Prot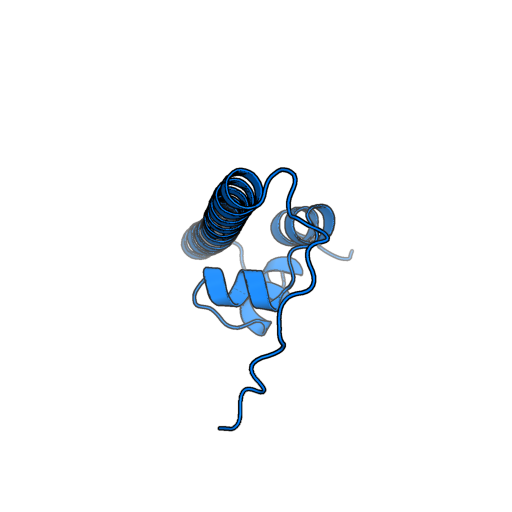ein AF-A0AAW6CAQ3-F1 (afdb_monomer_lite)

Organism: Flavonifractor plautii (NCBI:txid292800)

Structure (mmCIF, N/CA/C/O backbone):
data_AF-A0AAW6CAQ3-F1
#
_entry.id   AF-A0AAW6CAQ3-F1
#
loop_
_atom_site.group_PDB
_atom_site.id
_atom_site.type_symbol
_atom_site.label_atom_id
_atom_site.label_alt_id
_atom_site.label_comp_id
_atom_site.label_asym_id
_atom_site.label_entity_id
_atom_site.label_seq_id
_atom_site.pdbx_PDB_ins_code
_atom_site.Cartn_x
_atom_site.Cartn_y
_atom_site.Cartn_z
_atom_site.occupancy
_atom_site.B_iso_or_equiv
_atom_site.auth_seq_id
_atom_site.auth_comp_id
_atom_site.auth_asym_id
_atom_site.auth_atom_id
_atom_site.pdbx_PDB_model_num
ATOM 1 N N . MET A 1 1 ? 16.540 -20.694 -9.628 1.00 51.12 1 MET A N 1
ATO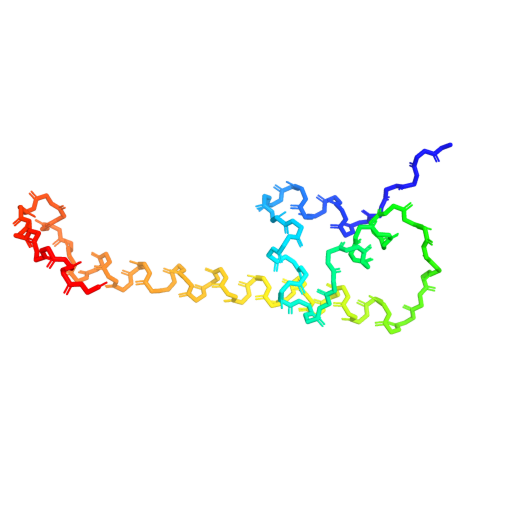M 2 C CA . MET A 1 1 ? 16.464 -19.850 -8.414 1.00 51.12 1 MET A CA 1
ATOM 3 C C . MET A 1 1 ? 15.296 -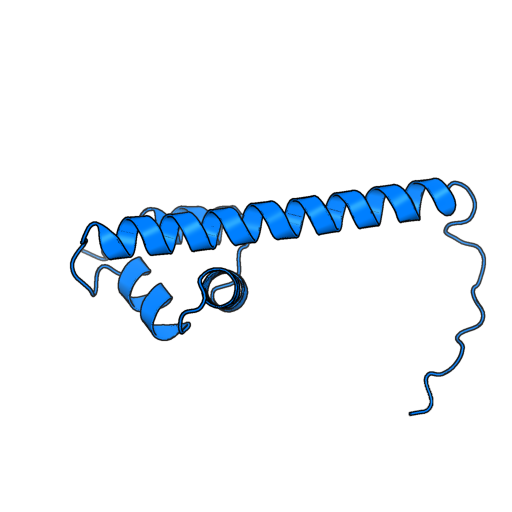18.898 -8.602 1.00 51.12 1 MET A C 1
ATOM 5 O O . MET A 1 1 ? 15.278 -18.219 -9.618 1.00 51.12 1 MET A O 1
ATOM 9 N N . CYS A 1 2 ? 14.306 -18.893 -7.708 1.00 58.62 2 CYS A N 1
ATOM 10 C CA . CYS A 1 2 ? 13.236 -17.892 -7.758 1.00 58.62 2 CYS A CA 1
ATOM 11 C C . CYS A 1 2 ? 13.815 -16.571 -7.238 1.00 58.62 2 CYS A C 1
ATOM 13 O O . CYS A 1 2 ? 14.199 -16.491 -6.071 1.00 58.62 2 CYS A O 1
ATOM 15 N N . ILE A 1 3 ? 13.967 -15.577 -8.112 1.00 75.56 3 ILE A N 1
ATOM 16 C CA . ILE A 1 3 ? 14.444 -14.252 -7.720 1.00 75.56 3 ILE A CA 1
ATOM 17 C C . ILE A 1 3 ? 13.250 -13.527 -7.099 1.00 75.56 3 ILE A C 1
ATOM 19 O O . ILE A 1 3 ? 12.244 -13.286 -7.753 1.00 75.56 3 ILE A O 1
ATOM 23 N N . THR A 1 4 ? 13.339 -13.220 -5.809 1.00 84.25 4 THR A N 1
ATOM 24 C CA . THR A 1 4 ? 12.393 -12.335 -5.120 1.00 84.25 4 THR A CA 1
ATOM 25 C C . THR A 1 4 ? 13.103 -11.023 -4.831 1.00 84.25 4 THR A C 1
ATOM 27 O O . THR A 1 4 ? 14.206 -11.028 -4.281 1.00 84.25 4 THR A O 1
ATOM 30 N N . THR A 1 5 ? 12.499 -9.895 -5.206 1.00 95.31 5 THR A N 1
ATOM 31 C CA . THR A 1 5 ? 13.064 -8.574 -4.903 1.00 95.31 5 THR A CA 1
ATOM 32 C C . THR A 1 5 ? 12.611 -8.060 -3.537 1.00 95.31 5 THR A C 1
ATOM 34 O O . THR A 1 5 ? 11.576 -8.467 -3.007 1.00 95.31 5 THR A O 1
ATOM 37 N N . LYS A 1 6 ? 13.366 -7.109 -2.969 1.00 96.06 6 LYS A N 1
ATOM 38 C CA . LYS A 1 6 ? 13.017 -6.456 -1.692 1.00 96.06 6 LYS A CA 1
ATOM 39 C C . LYS A 1 6 ? 11.633 -5.801 -1.719 1.00 96.06 6 LYS A C 1
ATOM 41 O O . LYS A 1 6 ? 10.972 -5.763 -0.688 1.00 96.06 6 LYS A O 1
ATOM 46 N N . LEU A 1 7 ? 11.193 -5.328 -2.890 1.00 96.81 7 LEU A N 1
ATOM 47 C CA . LEU A 1 7 ? 9.859 -4.760 -3.083 1.00 96.81 7 LEU A CA 1
ATOM 48 C C . LEU A 1 7 ? 8.774 -5.768 -2.692 1.00 96.81 7 LEU A C 1
ATOM 50 O O . LEU A 1 7 ? 7.896 -5.441 -1.900 1.00 96.81 7 LEU A O 1
ATOM 54 N N . ARG A 1 8 ? 8.889 -7.012 -3.177 1.00 97.31 8 ARG A N 1
ATOM 55 C CA . ARG A 1 8 ? 7.947 -8.090 -2.860 1.00 97.31 8 ARG A CA 1
ATOM 56 C C . ARG A 1 8 ? 7.986 -8.461 -1.384 1.00 97.31 8 ARG A C 1
ATOM 58 O O . ARG A 1 8 ? 6.929 -8.645 -0.789 1.00 97.31 8 ARG A O 1
ATOM 65 N N . THR A 1 9 ? 9.184 -8.568 -0.804 1.00 97.00 9 THR A N 1
ATOM 66 C CA . THR A 1 9 ? 9.350 -8.883 0.622 1.00 97.00 9 THR A CA 1
ATOM 67 C C . THR A 1 9 ? 8.624 -7.859 1.489 1.00 97.00 9 THR A C 1
ATOM 69 O O . THR A 1 9 ? 7.750 -8.244 2.257 1.00 97.00 9 THR A O 1
ATOM 72 N N . LEU A 1 10 ? 8.901 -6.565 1.294 1.00 97.56 10 LEU A N 1
ATOM 73 C CA . LEU A 1 10 ? 8.243 -5.487 2.038 1.00 97.56 10 LEU A CA 1
ATOM 74 C C . LEU A 1 10 ? 6.733 -5.468 1.790 1.00 97.56 10 LEU A C 1
ATOM 76 O O . LEU A 1 10 ? 5.950 -5.329 2.725 1.00 97.56 10 LEU A O 1
ATOM 80 N N . ARG A 1 11 ? 6.300 -5.638 0.535 1.00 97.50 11 ARG A N 1
ATOM 81 C CA . ARG A 1 11 ? 4.875 -5.625 0.201 1.00 97.50 11 ARG A CA 1
ATOM 82 C C . ARG A 1 11 ? 4.117 -6.711 0.976 1.00 97.50 11 ARG A C 1
ATOM 84 O O . ARG A 1 11 ? 3.071 -6.432 1.556 1.00 97.50 11 ARG A O 1
ATOM 91 N N . LEU A 1 12 ? 4.640 -7.935 0.994 1.00 97.38 12 LEU A N 1
ATOM 92 C CA . LEU A 1 12 ? 4.004 -9.060 1.679 1.00 97.38 12 LEU A CA 1
ATOM 93 C C . LEU A 1 12 ? 4.083 -8.936 3.205 1.00 97.38 12 LEU A C 1
ATOM 95 O O . LEU A 1 12 ? 3.080 -9.178 3.870 1.00 97.38 12 LEU A O 1
ATOM 99 N N . GLU A 1 13 ? 5.230 -8.526 3.748 1.00 97.94 13 GLU A N 1
ATOM 100 C CA . GLU A 1 13 ? 5.445 -8.363 5.194 1.00 97.94 13 GLU A CA 1
ATOM 101 C C . GLU A 1 13 ? 4.451 -7.375 5.822 1.00 97.94 13 GLU A C 1
ATOM 103 O O . GLU A 1 13 ? 3.904 -7.639 6.889 1.00 97.94 13 GLU A O 1
ATOM 108 N N . TYR A 1 14 ? 4.151 -6.275 5.127 1.00 97.88 14 TYR A N 1
ATOM 109 C CA . TYR A 1 14 ? 3.244 -5.233 5.619 1.00 97.88 14 TYR A CA 1
ATOM 110 C C . TYR A 1 14 ? 1.814 -5.350 5.072 1.00 97.88 14 TYR A C 1
ATOM 112 O O . TYR A 1 14 ? 1.035 -4.395 5.167 1.00 97.88 14 TYR A O 1
ATOM 120 N N . GLY A 1 15 ? 1.455 -6.493 4.476 1.00 97.94 15 GLY A N 1
ATOM 121 C CA . GLY A 1 15 ? 0.103 -6.742 3.967 1.00 97.94 15 GLY A CA 1
ATOM 122 C C . GLY A 1 15 ? -0.349 -5.716 2.924 1.00 97.94 15 GLY A C 1
ATOM 123 O O . GLY A 1 15 ? -1.507 -5.310 2.904 1.00 97.94 15 GLY A O 1
ATOM 124 N N . VAL A 1 16 ? 0.572 -5.222 2.100 1.00 98.19 16 VAL A N 1
ATOM 125 C CA . VAL A 1 16 ? 0.261 -4.317 0.993 1.00 98.19 16 VAL A CA 1
ATOM 126 C C . VAL A 1 16 ? -0.238 -5.160 -0.182 1.00 98.19 16 VAL A C 1
ATOM 128 O O . VAL A 1 16 ? 0.403 -6.127 -0.615 1.00 98.19 16 VAL A O 1
ATOM 131 N N . SER A 1 17 ? -1.417 -4.841 -0.710 1.00 97.75 17 SER A N 1
ATOM 132 C CA . SER A 1 17 ? -1.914 -5.569 -1.881 1.00 97.75 17 SER A CA 1
ATOM 133 C C . SER A 1 17 ? -1.154 -5.143 -3.142 1.00 97.75 17 SER A C 1
ATOM 135 O O . SER A 1 17 ? -0.582 -4.053 -3.205 1.00 97.75 17 SER A O 1
ATOM 137 N N . LEU A 1 18 ? -1.115 -6.008 -4.162 1.00 97.50 18 LEU A N 1
ATOM 138 C CA . LEU A 1 18 ? -0.490 -5.650 -5.440 1.00 97.50 18 LEU A CA 1
ATOM 139 C C . LEU A 1 18 ? -1.181 -4.422 -6.059 1.00 97.50 18 LEU A C 1
ATOM 141 O O . LEU A 1 18 ? -0.496 -3.503 -6.496 1.00 97.50 18 LEU A O 1
ATOM 145 N N . THR A 1 19 ? -2.517 -4.398 -5.999 1.00 97.69 19 THR A N 1
ATOM 146 C CA . THR A 1 19 ? -3.366 -3.295 -6.466 1.00 97.69 19 THR A CA 1
ATOM 147 C C . THR A 1 19 ? -3.091 -2.001 -5.715 1.00 97.69 19 THR A C 1
ATOM 149 O O . THR A 1 19 ? -2.824 -0.991 -6.353 1.00 97.69 19 THR A O 1
ATOM 152 N N . GLU A 1 20 ? -3.052 -2.035 -4.381 1.00 97.81 20 GLU A N 1
ATOM 153 C CA . GLU A 1 20 ? -2.740 -0.857 -3.561 1.00 97.81 20 GLU A CA 1
ATOM 154 C C . GLU A 1 20 ? -1.379 -0.261 -3.949 1.00 97.81 20 GLU A C 1
ATOM 156 O O . GLU A 1 20 ? -1.252 0.949 -4.129 1.00 97.81 20 GLU A O 1
ATOM 161 N N . LEU A 1 21 ? -0.357 -1.104 -4.132 1.00 98.06 21 LEU A N 1
ATOM 162 C CA . LEU A 1 21 ? 0.969 -0.634 -4.526 1.00 98.06 21 LEU A CA 1
ATOM 163 C C . LEU A 1 21 ? 0.977 -0.053 -5.949 1.00 98.06 21 LEU A C 1
ATOM 165 O O . LEU A 1 21 ? 1.602 0.980 -6.187 1.00 98.06 21 LEU A O 1
ATOM 169 N N . ALA A 1 22 ? 0.293 -0.701 -6.891 1.00 97.62 22 ALA A N 1
ATOM 170 C CA . ALA A 1 22 ? 0.227 -0.265 -8.281 1.00 97.62 22 ALA A CA 1
ATOM 171 C C . ALA A 1 22 ? -0.526 1.066 -8.437 1.00 97.62 22 ALA A C 1
ATOM 173 O O . ALA A 1 22 ? -0.026 1.973 -9.103 1.00 97.62 22 ALA A O 1
ATOM 174 N N . GLU A 1 23 ? -1.665 1.218 -7.758 1.00 97.12 23 GLU A N 1
ATOM 175 C CA . GLU A 1 23 ? -2.449 2.456 -7.721 1.00 97.12 23 GLU A CA 1
ATOM 176 C C . GLU A 1 23 ? -1.627 3.618 -7.162 1.00 97.12 23 GLU A C 1
ATOM 178 O O . GLU A 1 23 ? -1.558 4.685 -7.772 1.00 97.12 23 GLU A O 1
ATOM 183 N N . ARG A 1 24 ? -0.935 3.408 -6.034 1.00 96.12 24 ARG A N 1
ATOM 184 C CA . ARG A 1 24 ? -0.081 4.441 -5.424 1.00 96.12 24 ARG A CA 1
ATOM 185 C C . ARG A 1 24 ? 1.156 4.761 -6.258 1.00 96.12 24 ARG A C 1
ATOM 187 O O . ARG A 1 24 ? 1.656 5.878 -6.184 1.00 96.12 24 ARG A O 1
ATOM 194 N N . GLY A 1 25 ? 1.639 3.801 -7.042 1.00 92.94 25 GLY A N 1
ATOM 195 C CA . GLY A 1 25 ? 2.738 3.987 -7.986 1.00 92.94 25 GLY A CA 1
ATOM 196 C C . GLY A 1 25 ? 2.328 4.566 -9.341 1.00 92.94 25 GLY A C 1
ATOM 197 O O . GLY A 1 25 ? 3.212 4.852 -10.144 1.00 92.94 25 GLY A O 1
ATOM 198 N N . GLY A 1 26 ? 1.029 4.711 -9.627 1.00 95.62 26 GLY A N 1
ATOM 199 C CA . GLY A 1 26 ? 0.540 5.147 -10.939 1.00 95.62 26 GLY A CA 1
ATOM 200 C C . GLY A 1 26 ? 0.899 4.181 -12.074 1.00 95.62 26 GLY A C 1
ATOM 201 O O . GLY A 1 26 ? 1.151 4.611 -13.199 1.00 95.62 26 GLY A O 1
ATOM 202 N N . VAL A 1 27 ? 0.973 2.879 -11.786 1.00 95.50 27 VAL A N 1
ATOM 203 C CA . VAL A 1 27 ? 1.386 1.842 -12.743 1.00 95.50 27 VAL A CA 1
ATOM 204 C C . VAL A 1 27 ? 0.438 0.652 -12.748 1.00 95.50 27 VAL A C 1
ATOM 206 O O . VAL A 1 27 ? -0.437 0.521 -11.901 1.00 95.50 27 VAL A O 1
ATOM 209 N N . SER A 1 28 ? 0.616 -0.255 -13.708 1.00 97.38 28 SER A N 1
ATOM 210 C CA . SER A 1 28 ? -0.161 -1.489 -13.756 1.00 97.38 28 SER A CA 1
ATOM 211 C C . SER A 1 28 ? 0.328 -2.527 -12.739 1.00 97.38 28 SER A C 1
ATOM 213 O O . SER A 1 28 ? 1.528 -2.674 -12.486 1.00 97.38 28 SER A O 1
ATOM 215 N N . ASN A 1 29 ? -0.607 -3.343 -12.245 1.00 97.44 29 ASN A N 1
ATOM 216 C CA . ASN A 1 29 ? -0.314 -4.530 -11.432 1.00 97.44 29 ASN A CA 1
ATOM 217 C C . ASN A 1 29 ? 0.715 -5.458 -12.092 1.00 97.44 29 ASN A C 1
ATOM 219 O O . ASN A 1 29 ? 1.595 -6.001 -11.425 1.00 97.44 29 ASN A O 1
ATOM 223 N N . GLN A 1 30 ? 0.635 -5.616 -13.416 1.00 97.12 30 GLN A N 1
ATOM 224 C CA . GLN A 1 30 ? 1.564 -6.449 -14.177 1.00 97.12 30 GLN A CA 1
ATOM 225 C C . GLN A 1 30 ? 3.001 -5.914 -14.109 1.00 97.12 30 GLN A C 1
ATOM 227 O O . GLN A 1 30 ? 3.933 -6.706 -13.969 1.00 97.12 30 GLN A O 1
ATOM 232 N N . LEU A 1 31 ? 3.200 -4.590 -14.179 1.00 96.38 31 LEU A N 1
ATOM 233 C CA . LEU A 1 31 ? 4.533 -3.998 -14.066 1.00 96.38 31 LEU A CA 1
ATOM 234 C C . LEU A 1 31 ? 5.117 -4.215 -12.665 1.00 96.38 31 LEU A C 1
ATOM 236 O O . LEU A 1 31 ? 6.260 -4.661 -12.566 1.00 96.38 31 LEU A O 1
ATOM 240 N N . ILE A 1 32 ? 4.336 -3.976 -11.602 1.00 97.06 32 ILE A N 1
ATOM 241 C CA . ILE A 1 32 ? 4.761 -4.276 -10.224 1.00 97.06 32 ILE A CA 1
ATOM 242 C C . ILE A 1 32 ? 5.132 -5.756 -10.094 1.00 97.06 32 ILE A C 1
ATOM 244 O O . ILE A 1 32 ? 6.229 -6.066 -9.640 1.00 97.06 32 ILE A O 1
ATOM 248 N N . SER A 1 33 ? 4.278 -6.672 -10.562 1.00 96.62 33 SER A N 1
ATOM 249 C CA . SER A 1 33 ? 4.544 -8.114 -10.483 1.00 96.62 33 SER A CA 1
ATOM 250 C C . SER A 1 33 ? 5.853 -8.500 -11.174 1.00 96.62 33 SER A C 1
ATOM 252 O O . SER A 1 33 ? 6.642 -9.258 -10.619 1.00 96.62 33 SER A O 1
ATOM 254 N N . ARG A 1 34 ? 6.125 -7.962 -12.367 1.00 96.19 34 ARG A N 1
ATOM 255 C CA . ARG A 1 34 ? 7.381 -8.234 -13.078 1.00 96.19 34 ARG A CA 1
ATOM 256 C C . ARG A 1 34 ? 8.598 -7.655 -12.354 1.00 96.19 34 ARG A C 1
ATOM 258 O O . ARG A 1 34 ? 9.646 -8.290 -12.333 1.00 96.19 34 ARG A O 1
ATOM 265 N N . MET A 1 35 ? 8.475 -6.474 -11.742 1.00 96.00 35 MET A N 1
ATOM 266 C CA . MET A 1 35 ? 9.536 -5.909 -10.894 1.00 96.00 35 MET A CA 1
ATOM 267 C C . MET A 1 35 ? 9.775 -6.750 -9.634 1.00 96.00 35 MET A C 1
ATOM 269 O O . MET A 1 35 ? 10.914 -6.907 -9.203 1.00 96.00 35 MET A O 1
ATOM 273 N N . GLU A 1 36 ? 8.725 -7.324 -9.053 1.00 96.38 36 GLU A N 1
ATOM 274 C CA . GLU A 1 36 ? 8.809 -8.193 -7.876 1.00 96.38 36 GLU A CA 1
ATOM 275 C C . GLU A 1 36 ? 9.517 -9.526 -8.133 1.00 96.38 36 GLU A C 1
ATOM 277 O O . GLU A 1 36 ? 10.220 -10.026 -7.252 1.00 96.38 36 GLU A O 1
ATOM 282 N N . LEU A 1 37 ? 9.331 -10.077 -9.333 1.00 95.25 37 LEU A N 1
ATOM 283 C CA . LEU A 1 37 ? 9.902 -11.353 -9.776 1.00 95.25 37 LEU A CA 1
ATOM 284 C C . LEU A 1 37 ? 11.292 -11.205 -10.419 1.00 95.25 37 LEU A C 1
ATOM 286 O O . LEU A 1 37 ? 11.941 -12.198 -10.733 1.00 95.25 37 LEU A O 1
ATOM 290 N N . GLY A 1 38 ? 11.766 -9.971 -10.621 1.00 93.38 38 GLY A N 1
ATOM 291 C CA . GLY A 1 38 ? 13.019 -9.712 -11.336 1.00 93.38 38 GLY A CA 1
ATOM 292 C C . GLY A 1 38 ? 12.930 -9.929 -12.854 1.00 93.38 38 GLY A C 1
ATOM 293 O O . GLY A 1 38 ? 13.958 -9.943 -13.525 1.00 93.38 38 GLY A O 1
ATOM 294 N N . ASP A 1 39 ? 11.717 -10.027 -13.411 1.00 94.75 39 ASP A N 1
ATOM 295 C CA . ASP A 1 39 ? 11.435 -10.247 -14.843 1.00 94.75 39 ASP A CA 1
ATOM 296 C C . ASP A 1 39 ? 11.645 -8.993 -15.711 1.00 94.75 39 ASP A C 1
ATOM 298 O O . ASP A 1 39 ? 11.353 -8.964 -16.916 1.00 94.75 39 ASP A O 1
ATOM 302 N N . VAL A 1 40 ? 12.084 -7.901 -15.089 1.00 93.50 40 VAL A N 1
ATOM 303 C CA . VAL A 1 40 ? 12.505 -6.674 -15.756 1.00 93.50 40 VAL A CA 1
ATOM 304 C C . VAL A 1 40 ? 13.836 -6.203 -15.173 1.00 93.50 40 VAL A C 1
ATOM 306 O O . VAL A 1 40 ? 14.048 -6.326 -13.967 1.00 93.50 40 VAL A O 1
ATOM 309 N N . PRO A 1 41 ? 14.717 -5.591 -15.988 1.00 93.56 41 PRO A N 1
ATO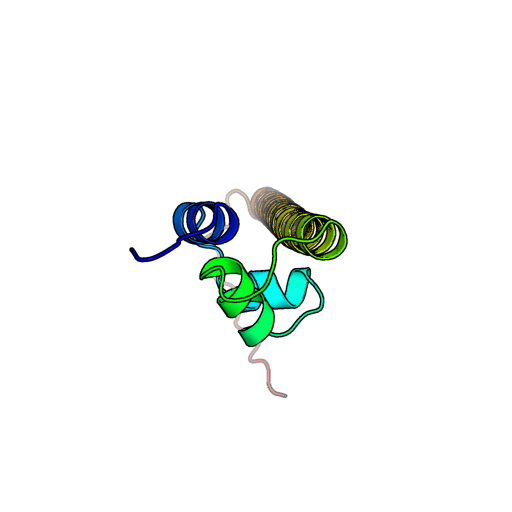M 310 C CA . PRO A 1 41 ? 15.993 -5.085 -15.500 1.00 93.56 41 PRO A CA 1
ATOM 311 C C . PRO A 1 41 ? 15.805 -4.058 -14.391 1.00 93.56 41 PRO A C 1
ATOM 313 O O . PRO A 1 41 ? 14.916 -3.202 -14.486 1.00 93.56 41 PRO A O 1
ATOM 316 N N . ARG A 1 42 ? 16.688 -4.108 -13.395 1.00 95.00 42 ARG A N 1
ATOM 317 C CA . ARG A 1 42 ? 16.843 -3.058 -12.393 1.00 95.00 42 ARG A CA 1
ATOM 318 C C . ARG A 1 42 ? 17.429 -1.815 -13.063 1.00 95.00 42 ARG A C 1
ATOM 320 O O . ARG A 1 42 ? 18.551 -1.847 -13.556 1.00 95.00 42 ARG A O 1
ATOM 327 N N . THR A 1 43 ? 16.670 -0.727 -13.068 1.00 97.25 43 THR A N 1
ATOM 328 C CA . THR A 1 43 ? 17.079 0.578 -13.607 1.00 97.25 43 THR A CA 1
ATOM 329 C C . THR A 1 43 ? 16.766 1.656 -12.582 1.00 97.25 43 THR A C 1
ATOM 331 O O . THR A 1 43 ? 15.788 1.516 -11.849 1.00 97.25 43 THR A O 1
ATOM 334 N N . GLU A 1 44 ? 17.519 2.754 -12.574 1.00 97.69 44 GLU A N 1
ATOM 335 C CA . GLU A 1 44 ? 17.295 3.887 -11.661 1.00 97.69 44 GLU A CA 1
ATOM 336 C C . GLU A 1 44 ? 15.836 4.366 -11.671 1.00 97.69 44 GLU A C 1
ATOM 338 O O . GLU A 1 44 ? 15.204 4.456 -10.624 1.00 97.69 44 GLU A O 1
ATOM 343 N N . HIS A 1 45 ? 15.248 4.528 -12.858 1.00 96.31 45 HIS A N 1
ATOM 344 C CA . HIS A 1 45 ? 13.843 4.914 -13.001 1.00 96.31 45 HIS A CA 1
ATOM 345 C C . HIS A 1 45 ? 12.859 3.970 -12.277 1.00 96.31 45 HIS A C 1
ATOM 347 O O . HIS A 1 45 ? 11.889 4.428 -11.683 1.00 96.31 45 HIS A O 1
ATOM 353 N N . LYS A 1 46 ? 13.111 2.654 -12.278 1.00 96.06 46 LYS A N 1
ATOM 354 C CA . LYS A 1 46 ? 12.234 1.665 -11.622 1.00 96.06 46 LYS A CA 1
ATOM 355 C C . LYS A 1 46 ? 12.430 1.633 -10.113 1.00 96.06 46 LYS A C 1
ATOM 357 O O . LYS A 1 46 ? 11.470 1.387 -9.396 1.00 96.06 46 LYS A O 1
ATOM 362 N N . GLU A 1 47 ? 13.647 1.888 -9.642 1.00 97.69 47 GLU A N 1
ATOM 363 C CA . GLU A 1 47 ? 13.918 2.069 -8.213 1.00 97.69 47 GLU A CA 1
ATOM 364 C C . GLU A 1 47 ? 13.180 3.302 -7.683 1.00 97.69 47 GLU A C 1
ATOM 366 O O . GLU A 1 47 ? 12.482 3.207 -6.677 1.00 97.69 47 GLU A O 1
ATOM 371 N N . VAL A 1 48 ? 13.236 4.425 -8.410 1.00 97.75 48 VAL A N 1
ATOM 372 C CA . VAL A 1 48 ? 12.464 5.636 -8.082 1.00 97.75 48 VAL A CA 1
ATOM 373 C C . VAL A 1 48 ? 10.963 5.348 -8.087 1.00 97.75 48 VAL A C 1
ATOM 375 O O . VAL A 1 48 ? 10.264 5.734 -7.155 1.00 97.75 48 VAL A O 1
ATOM 378 N N . LEU A 1 49 ? 10.468 4.626 -9.094 1.00 97.12 49 LEU A N 1
ATOM 379 C CA . LEU A 1 49 ? 9.055 4.263 -9.199 1.00 97.12 49 LEU A CA 1
ATOM 380 C C . LEU A 1 49 ? 8.595 3.375 -8.035 1.00 97.12 49 LEU A C 1
ATOM 382 O O . LEU A 1 49 ? 7.573 3.654 -7.411 1.00 97.12 49 LEU A O 1
ATOM 386 N N . ALA A 1 50 ? 9.356 2.329 -7.708 1.00 97.19 50 ALA A N 1
ATOM 387 C CA . ALA A 1 50 ? 9.056 1.439 -6.589 1.00 97.19 50 ALA A CA 1
ATOM 388 C C . ALA A 1 50 ? 9.100 2.181 -5.240 1.00 97.19 50 ALA A C 1
ATOM 390 O O . ALA A 1 50 ? 8.226 1.979 -4.394 1.00 97.19 50 ALA A O 1
ATOM 391 N N . ALA A 1 51 ? 10.082 3.070 -5.054 1.00 97.88 51 ALA A N 1
ATOM 392 C CA . ALA A 1 51 ? 10.199 3.903 -3.862 1.00 97.88 51 ALA A CA 1
ATOM 393 C C . ALA A 1 51 ? 9.027 4.887 -3.727 1.00 97.88 51 ALA A C 1
ATOM 395 O O . ALA A 1 51 ? 8.465 5.023 -2.638 1.00 97.88 51 ALA A O 1
ATOM 396 N N . ALA A 1 52 ? 8.625 5.539 -4.821 1.00 97.81 52 ALA A N 1
ATOM 397 C CA . ALA A 1 52 ? 7.473 6.436 -4.850 1.00 97.81 52 ALA A CA 1
ATOM 398 C C . ALA A 1 52 ? 6.170 5.690 -4.524 1.00 97.81 52 ALA A C 1
ATOM 400 O O . ALA A 1 52 ? 5.399 6.155 -3.687 1.00 97.81 52 ALA A O 1
ATOM 401 N N . ALA A 1 53 ? 5.968 4.500 -5.102 1.00 97.88 53 ALA A N 1
ATOM 402 C CA . ALA A 1 53 ? 4.804 3.661 -4.831 1.00 97.88 53 ALA A CA 1
ATOM 403 C C . ALA A 1 53 ? 4.698 3.289 -3.342 1.00 97.88 53 ALA A C 1
ATOM 405 O O . ALA A 1 53 ? 3.667 3.536 -2.714 1.00 97.88 53 ALA A O 1
ATOM 406 N N . LEU A 1 54 ? 5.778 2.770 -2.742 1.00 98.25 54 LEU A N 1
ATOM 407 C CA . LEU A 1 54 ? 5.815 2.446 -1.308 1.00 98.25 54 LEU A CA 1
ATOM 408 C C . LEU A 1 54 ? 5.609 3.685 -0.428 1.00 98.25 54 LEU A C 1
ATOM 410 O O . LEU A 1 54 ? 4.861 3.632 0.546 1.00 98.25 54 LEU A O 1
ATOM 414 N N . SER A 1 55 ? 6.230 4.811 -0.782 1.00 98.25 55 SER A N 1
ATOM 415 C CA . SER A 1 55 ? 6.060 6.072 -0.048 1.00 98.25 55 SER A CA 1
ATOM 416 C C . SER A 1 55 ? 4.607 6.554 -0.094 1.00 98.25 55 SER A C 1
ATOM 418 O O . SER A 1 55 ? 4.070 6.988 0.925 1.00 98.25 55 SER A O 1
ATOM 420 N N . GLY A 1 56 ? 3.943 6.412 -1.245 1.00 98.19 56 GLY A N 1
ATOM 421 C CA . GLY A 1 56 ? 2.525 6.715 -1.419 1.00 98.19 56 GLY A CA 1
ATOM 422 C C . GLY A 1 56 ? 1.615 5.817 -0.579 1.00 98.19 56 GLY A C 1
ATOM 423 O O . GLY A 1 56 ? 0.679 6.316 0.046 1.00 98.19 56 GLY A O 1
ATOM 424 N N . VAL A 1 57 ? 1.911 4.515 -0.498 1.00 98.38 57 VAL A N 1
ATOM 425 C CA . VAL A 1 57 ? 1.206 3.579 0.397 1.00 98.38 57 VAL A CA 1
ATOM 426 C C . VAL A 1 57 ? 1.348 4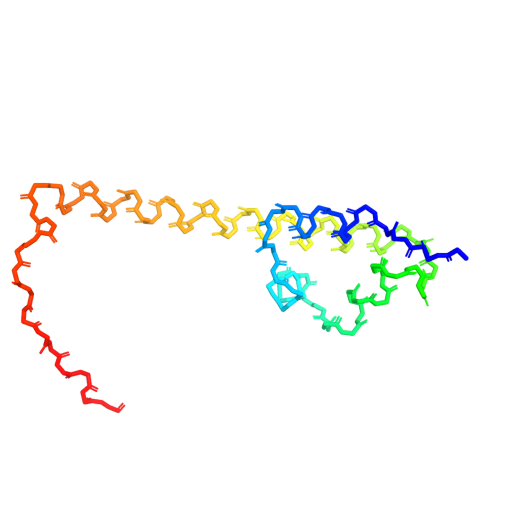.008 1.858 1.00 98.38 57 VAL A C 1
ATOM 428 O O . VAL A 1 57 ? 0.351 4.116 2.573 1.00 98.38 57 VAL A O 1
ATOM 431 N N . ILE A 1 58 ? 2.571 4.309 2.305 1.00 98.31 58 ILE A N 1
ATOM 432 C CA . ILE A 1 58 ? 2.837 4.739 3.686 1.00 98.31 58 ILE A CA 1
ATOM 433 C C . ILE A 1 58 ? 2.074 6.027 4.011 1.00 98.31 58 ILE A C 1
ATOM 435 O O . ILE A 1 58 ? 1.428 6.110 5.056 1.00 98.31 58 ILE A O 1
ATOM 439 N N . ALA A 1 59 ? 2.122 7.022 3.123 1.00 98.19 59 ALA A N 1
ATOM 440 C CA . ALA A 1 59 ? 1.422 8.289 3.313 1.00 98.19 59 ALA A CA 1
ATOM 441 C C . ALA A 1 59 ? -0.100 8.097 3.400 1.00 98.19 59 ALA A C 1
ATOM 443 O O . ALA A 1 59 ? -0.738 8.642 4.298 1.00 98.19 59 ALA A O 1
ATOM 444 N N . ALA A 1 60 ? -0.674 7.274 2.518 1.00 97.44 60 ALA A N 1
ATOM 445 C CA . ALA A 1 60 ? -2.103 6.983 2.523 1.00 97.44 60 ALA A CA 1
ATOM 446 C C . ALA A 1 60 ? -2.556 6.271 3.804 1.00 97.44 60 ALA A C 1
ATOM 448 O O . ALA A 1 60 ? -3.578 6.631 4.385 1.00 97.44 60 ALA A O 1
ATOM 449 N N . ARG A 1 61 ? -1.777 5.292 4.277 1.00 97.62 61 ARG A N 1
ATOM 450 C CA . ARG A 1 61 ? -2.074 4.574 5.522 1.00 97.62 61 ARG A CA 1
ATOM 451 C C . ARG A 1 61 ? -1.982 5.489 6.740 1.00 97.62 61 ARG A C 1
ATOM 453 O O . ARG A 1 61 ? -2.861 5.430 7.592 1.00 97.62 61 ARG A O 1
ATOM 460 N N . ARG A 1 62 ? -0.980 6.373 6.797 1.00 98.38 62 ARG A N 1
ATOM 461 C CA . ARG A 1 62 ? -0.885 7.406 7.845 1.00 98.38 62 ARG A CA 1
ATOM 462 C C . ARG A 1 62 ? -2.114 8.310 7.845 1.00 98.38 62 ARG A C 1
ATOM 464 O O . ARG A 1 62 ? -2.772 8.406 8.868 1.00 98.38 62 ARG A O 1
ATOM 471 N N . ALA A 1 63 ? -2.500 8.850 6.690 1.00 98.00 63 ALA A N 1
ATOM 472 C CA . ALA A 1 63 ? -3.685 9.700 6.585 1.00 98.00 63 ALA A CA 1
ATOM 473 C C . ALA A 1 63 ? -4.981 8.979 7.010 1.00 98.00 63 ALA A C 1
ATOM 475 O O . ALA A 1 63 ? -5.840 9.577 7.658 1.00 98.00 63 ALA A O 1
ATOM 476 N N . SER A 1 64 ? -5.123 7.690 6.678 1.00 97.75 64 SER A N 1
ATOM 477 C CA . SER A 1 64 ? -6.258 6.876 7.127 1.00 97.75 64 SER A CA 1
ATOM 478 C C . SER A 1 64 ? -6.270 6.686 8.645 1.00 97.75 64 SER A C 1
ATOM 480 O O . SER A 1 64 ? -7.341 6.732 9.246 1.00 97.75 64 SER A O 1
ATOM 482 N N . LEU A 1 65 ? -5.106 6.465 9.262 1.00 98.38 65 LEU A N 1
ATOM 483 C CA . LEU A 1 65 ? -4.982 6.341 10.715 1.00 98.38 65 LEU A CA 1
ATOM 484 C C . LEU A 1 65 ? -5.257 7.673 11.415 1.00 98.38 65 LEU A C 1
ATOM 486 O O . LEU A 1 65 ? -5.989 7.680 12.396 1.00 98.38 65 LEU A O 1
ATOM 490 N N . ASP A 1 66 ? -4.768 8.788 10.874 1.00 98.31 66 ASP A N 1
ATOM 491 C CA . ASP A 1 66 ? -5.048 10.128 11.399 1.00 98.31 66 ASP A CA 1
ATOM 492 C C . ASP A 1 66 ? -6.557 10.439 11.342 1.00 98.31 66 ASP A C 1
ATOM 494 O O . ASP A 1 66 ? -7.134 11.010 12.270 1.00 98.31 66 ASP A O 1
ATOM 498 N N . GLY A 1 67 ? -7.223 10.047 10.248 1.00 98.06 67 GLY A N 1
ATOM 499 C CA . GLY A 1 67 ? -8.674 10.166 10.100 1.00 98.06 67 GLY A CA 1
ATOM 500 C C . GLY A 1 67 ? -9.436 9.292 11.097 1.00 98.06 67 GLY A C 1
ATOM 501 O O . GLY A 1 67 ? -10.365 9.769 11.750 1.00 98.06 67 GLY A O 1
ATOM 502 N N . LEU A 1 68 ? -9.013 8.036 11.256 1.00 97.75 68 LEU A N 1
ATOM 503 C CA . LEU A 1 68 ? -9.579 7.118 12.241 1.00 97.75 68 LEU A CA 1
ATOM 504 C C . LEU A 1 68 ? -9.411 7.652 13.665 1.00 97.75 68 LEU A C 1
ATOM 506 O O . LEU A 1 68 ? -10.373 7.644 14.426 1.00 97.75 68 LEU A O 1
ATOM 510 N N . GLU A 1 69 ? -8.222 8.139 14.021 1.00 98.19 69 GLU A N 1
ATOM 511 C CA . GLU A 1 69 ? -7.952 8.710 15.337 1.00 98.19 69 GLU A CA 1
ATOM 512 C C . GLU A 1 69 ? -8.865 9.905 15.602 1.00 98.19 69 GLU A C 1
ATOM 514 O O . GLU A 1 69 ? -9.525 9.943 16.638 1.00 98.19 69 GLU A O 1
ATOM 519 N N . ARG A 1 70 ? -8.983 10.841 14.652 1.00 97.56 70 ARG A N 1
ATOM 520 C CA . ARG A 1 70 ? -9.879 11.997 14.788 1.00 97.56 70 ARG A CA 1
ATOM 521 C C . ARG A 1 70 ? -11.328 11.571 15.028 1.00 97.56 70 ARG A C 1
ATOM 523 O O . ARG A 1 70 ? -11.968 12.092 15.941 1.00 97.56 70 ARG A O 1
ATOM 530 N N . ASN A 1 71 ? -11.823 10.617 14.242 1.00 95.94 71 ASN A N 1
ATOM 531 C CA . ASN A 1 71 ? -13.185 10.105 14.377 1.00 95.94 71 ASN A CA 1
ATOM 532 C C . ASN A 1 71 ? -13.377 9.396 15.722 1.00 95.94 71 ASN A C 1
ATOM 534 O O . ASN A 1 71 ? -14.351 9.651 16.423 1.00 95.94 71 ASN A O 1
ATOM 538 N N . TYR A 1 72 ? -12.414 8.569 16.133 1.00 96.31 72 TYR A N 1
ATOM 539 C CA . TYR A 1 72 ? -12.441 7.901 17.429 1.00 96.31 72 TYR A CA 1
ATOM 540 C C . TYR A 1 72 ? -12.460 8.896 18.593 1.00 96.31 72 TYR A C 1
ATOM 542 O O . TYR A 1 72 ? -13.239 8.711 19.524 1.00 96.31 72 TYR A O 1
ATOM 550 N N . GLN A 1 73 ? -11.650 9.961 18.550 1.00 96.94 73 GLN A N 1
ATOM 551 C CA . GLN A 1 73 ? -11.667 10.986 19.597 1.00 96.94 73 GLN A CA 1
ATOM 552 C C . GLN A 1 73 ? -13.028 11.688 19.676 1.00 96.94 73 GLN A C 1
ATOM 554 O O . GLN A 1 73 ? -13.517 11.925 20.779 1.00 96.94 73 GLN A O 1
ATOM 559 N N . ALA A 1 74 ? -13.658 11.975 18.533 1.00 94.38 74 ALA A N 1
ATOM 560 C CA . ALA A 1 74 ? -14.988 12.582 18.487 1.00 94.38 74 ALA A CA 1
ATOM 561 C C . ALA A 1 74 ? -16.089 11.647 19.021 1.00 94.38 74 ALA A C 1
ATOM 563 O O . ALA A 1 74 ? -17.011 12.106 19.686 1.00 94.38 74 ALA A O 1
ATOM 564 N N . SER A 1 75 ? -15.974 10.341 18.773 1.00 93.50 75 SER A N 1
ATOM 565 C CA . SER A 1 75 ? -16.949 9.323 19.195 1.00 93.50 75 SER A CA 1
ATOM 566 C C . SER A 1 75 ? -16.590 8.634 20.519 1.00 93.50 75 SER A C 1
ATOM 568 O O . SER A 1 75 ? -17.211 7.635 20.904 1.00 93.50 75 SER A O 1
ATOM 570 N N . LYS A 1 76 ? -15.566 9.116 21.232 1.00 94.25 76 LYS A N 1
ATOM 571 C CA . LYS A 1 76 ? -15.059 8.472 22.446 1.00 94.25 76 LYS A CA 1
ATOM 572 C C . LYS A 1 76 ? -16.140 8.437 23.530 1.00 94.25 76 LYS A C 1
ATOM 574 O O . LYS A 1 76 ? -16.711 9.458 23.892 1.00 94.25 76 LYS A O 1
ATOM 579 N N . GLY A 1 77 ? -16.402 7.245 24.072 1.00 93.88 77 GLY A N 1
ATOM 580 C CA . GLY A 1 77 ? -17.475 7.014 25.052 1.00 93.88 77 GLY A CA 1
ATOM 581 C C . GLY A 1 77 ? -18.873 6.858 24.440 1.00 93.88 77 GLY A C 1
ATOM 582 O O . GLY A 1 77 ? -19.820 6.589 25.169 1.00 93.88 77 GLY A O 1
ATOM 583 N N . GLN A 1 78 ? -18.993 6.978 23.116 1.00 94.06 78 GLN A N 1
ATOM 584 C CA . GLN A 1 78 ? -20.252 6.911 22.369 1.00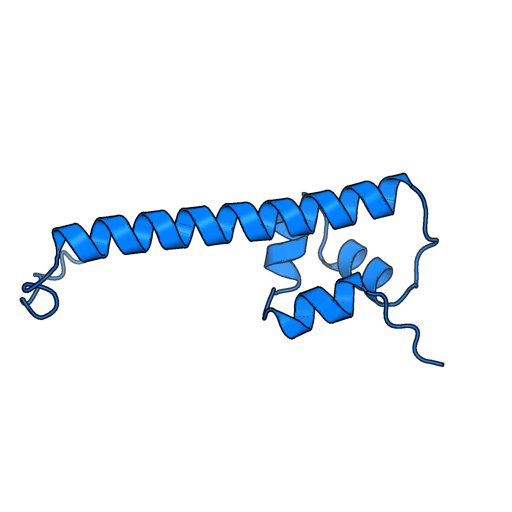 94.06 78 GLN A CA 1
ATOM 585 C C . GLN A 1 78 ? -20.226 5.869 21.237 1.00 94.06 78 GLN A C 1
ATOM 587 O O . GLN A 1 78 ? -21.168 5.782 20.461 1.00 94.06 78 GLN A O 1
ATOM 592 N N . LEU A 1 79 ? -19.180 5.038 21.159 1.00 92.19 79 LEU A N 1
ATOM 593 C CA . LEU A 1 79 ? -18.974 4.068 20.070 1.00 92.19 79 LEU A CA 1
ATOM 594 C C . LEU A 1 79 ? -20.100 3.036 19.897 1.00 92.19 79 LEU A C 1
ATOM 596 O O . LEU A 1 79 ? -20.205 2.438 18.835 1.00 92.19 79 LEU A O 1
ATOM 600 N N . LEU A 1 80 ? -20.889 2.788 20.945 1.00 93.06 80 LEU A N 1
ATOM 601 C CA . LEU A 1 80 ? -21.966 1.791 20.953 1.00 93.06 80 LEU A CA 1
ATOM 602 C C . LEU A 1 80 ? -23.362 2.428 20.933 1.00 93.06 80 LEU A C 1
ATOM 604 O O . LEU A 1 80 ? -24.348 1.726 21.147 1.00 93.06 80 LEU A O 1
ATOM 608 N N . ILE A 1 81 ? -23.457 3.748 20.734 1.00 91.69 81 ILE A N 1
ATOM 609 C CA . ILE A 1 81 ? -24.754 4.401 20.553 1.00 91.69 81 ILE A CA 1
ATOM 610 C C . ILE A 1 81 ? -25.320 3.931 19.205 1.00 91.69 81 ILE A C 1
ATOM 612 O O . ILE A 1 81 ? -24.628 4.075 18.196 1.00 91.69 81 ILE A O 1
ATOM 616 N N . PRO A 1 82 ? -26.544 3.369 19.168 1.00 86.44 82 PRO A N 1
ATOM 617 C CA . PRO A 1 82 ? -27.189 3.001 17.915 1.00 86.44 82 PRO A CA 1
ATOM 618 C C . PRO A 1 82 ? -27.282 4.222 17.000 1.00 86.44 82 PRO A C 1
ATOM 620 O O . PRO A 1 82 ? -27.786 5.268 17.409 1.00 86.44 82 PRO A O 1
ATOM 623 N N . MET A 1 83 ? -26.775 4.093 15.781 1.00 79.38 83 MET A N 1
ATOM 624 C CA . MET A 1 83 ? -26.966 5.087 14.733 1.00 79.38 83 MET A CA 1
ATOM 625 C C . MET A 1 83 ? -28.160 4.636 13.897 1.00 79.38 83 MET A C 1
ATOM 627 O O . MET A 1 83 ? -28.257 3.454 13.574 1.00 79.38 83 MET A O 1
ATOM 631 N N . GLU A 1 84 ? -29.087 5.544 13.591 1.00 78.12 84 GLU A N 1
ATOM 632 C CA . GLU A 1 84 ? -30.108 5.254 12.585 1.00 78.12 84 GLU A CA 1
ATOM 633 C C . GLU A 1 84 ? -29.381 5.060 11.249 1.00 78.12 84 GLU A C 1
ATOM 635 O O . GLU A 1 84 ? -28.672 5.963 10.792 1.00 78.12 84 GLU A O 1
ATOM 640 N N . ASP A 1 85 ? -29.503 3.867 10.661 1.00 65.75 85 ASP A N 1
ATOM 641 C CA . ASP A 1 85 ? -29.073 3.621 9.290 1.00 65.75 85 ASP A CA 1
ATOM 642 C C . ASP A 1 85 ? -29.939 4.519 8.401 1.00 65.75 85 ASP A C 1
ATOM 644 O O . ASP A 1 85 ? -31.099 4.220 8.126 1.00 65.75 85 ASP A O 1
ATOM 648 N N . ASN A 1 86 ? -29.401 5.662 7.978 1.00 57.12 86 ASN A N 1
ATOM 649 C CA . ASN A 1 86 ? -29.961 6.340 6.820 1.00 57.12 86 ASN A CA 1
ATOM 650 C C . ASN A 1 86 ? -29.620 5.451 5.629 1.00 57.12 86 ASN A C 1
ATOM 652 O O . ASN A 1 86 ? -28.512 5.538 5.098 1.00 57.12 86 ASN A O 1
ATOM 656 N N . ASP A 1 87 ? -30.557 4.570 5.276 1.00 53.72 87 ASP A N 1
ATOM 657 C CA . ASP A 1 87 ? -30.560 3.813 4.033 1.00 53.72 87 ASP A CA 1
ATOM 658 C C . ASP A 1 87 ? -30.081 4.739 2.910 1.00 53.72 87 ASP A C 1
ATOM 660 O O . ASP A 1 87 ? -30.741 5.717 2.547 1.00 53.72 87 ASP A O 1
ATOM 664 N N . HIS A 1 88 ? -28.885 4.474 2.386 1.00 54.06 88 HIS A N 1
ATOM 665 C CA . HIS A 1 88 ? -28.422 5.104 1.162 1.00 54.06 88 HIS A CA 1
ATOM 666 C C . HIS A 1 88 ? -29.247 4.519 0.006 1.00 54.06 88 HIS A C 1
ATOM 668 O O . HIS A 1 88 ? -28.789 3.637 -0.714 1.00 54.06 88 HIS A O 1
ATOM 674 N N . GLU A 1 89 ? -30.479 5.002 -0.164 1.00 53.28 89 GLU A N 1
ATOM 675 C CA . GLU A 1 89 ? -31.139 5.005 -1.465 1.00 53.28 89 GLU A CA 1
ATOM 676 C C . GLU A 1 89 ? -30.383 5.989 -2.361 1.00 53.28 89 GLU A C 1
ATOM 678 O O . GLU A 1 89 ? -30.581 7.193 -2.222 1.00 53.28 89 GLU A O 1
ATOM 683 N N . LEU A 1 90 ? -29.513 5.482 -3.243 1.00 43.84 90 LEU A N 1
ATOM 684 C CA . LEU A 1 90 ? -29.264 5.990 -4.604 1.00 43.84 90 LEU A CA 1
ATOM 685 C C . LEU A 1 90 ? -28.601 4.903 -5.465 1.00 43.84 90 LEU A C 1
ATOM 687 O O . LEU A 1 90 ? -27.493 4.448 -5.103 1.00 43.84 90 LEU A O 1
#

Sequence (90 aa):
MCITTKLRTLRLEYGVSLTELAERGGVSNQLISRMELGDVPRTEHKEVLAAAALSGVIAARRASLDGLERNYQASKGQLLIPMEDNDHEL

pLDDT: mean 92.02, std 12.47, range [43.84, 98.38]

Foldseek 3Di:
DFDFDPLNVVCVVVVNDLVQLQVQLVHDSVVSVCVGRVVDDDDPVVVVSSVSSVVSSVVVVVVVVVVVVVVCVVCPVPPPPDDPPPPPDD

Radius of gyration: 18.7 Å; chains: 1; bounding box: 48×32×41 Å

Secondary structure (DSSP, 8-state):
-----HHHHHHHHTT--HHHHHHHHTS-HHHHHHHHHT-S---HHHHHHHHHHHHHHHHHHHHHHHHHHHHHHHTTTTTTSPPP------

InterPro domains:
  IPR001387 Cro/C1-type, helix-turn-helix domain [PS50943] (7-38)
  IPR001387 Cro/C1-type, helix-turn-helix domain [cd00093] (6-52)
  IPR010982 Lambda repressor-like, DNA-binding domain superfamily [G3DSA:1.10.260.40] (1-64)
  IPR010982 Lambda repressor-like, DNA-binding domain superfamily [SSF47413] (2-50)